Protein AF-A0ABD5BC38-F1 (afdb_monomer_lite)

Radius of gyration: 17.24 Å; chains: 1; bounding box: 44×21×39 Å

Organism: Serratia marcescens (NCBI:txid615)

Secondary structure (DSSP, 8-state):
--SSSHHHHHHHHTS-S------HHHHHHHHHHH-------------------SS-SSGGG--TT-----

pLDDT: mean 94.33, std 4.18, range [71.44, 97.12]

Sequence (70 aa):
FNDYVLPNEALNNGDLDVNAFQHKPYLDKQMQERGYKLAAVGNTFVYPIAGYSKKITALSQLPDGAQVAV

Structure (mmCIF, N/CA/C/O backbone):
data_AF-A0ABD5BC38-F1
#
_entry.id   AF-A0ABD5BC38-F1
#
loop_
_atom_site.group_PDB
_atom_site.id
_atom_site.type_symbol
_atom_site.label_atom_id
_atom_site.label_alt_id
_atom_site.label_comp_id
_atom_site.label_asym_id
_atom_site.label_entity_id
_atom_site.label_seq_id
_atom_site.pdbx_PDB_ins_code
_atom_site.Cartn_x
_atom_site.Cartn_y
_atom_site.Cartn_z
_atom_site.occupancy
_atom_site.B_iso_or_equiv
_atom_site.auth_seq_id
_atom_site.auth_comp_id
_atom_site.auth_asym_id
_atom_site.auth_atom_id
_atom_site.pdbx_PDB_model_num
ATOM 1 N N . PHE A 1 1 ? 10.258 8.643 1.268 1.00 71.44 1 PHE A N 1
ATOM 2 C CA . PHE A 1 1 ? 8.978 8.965 0.605 1.00 71.44 1 PHE A CA 1
ATOM 3 C C . PHE A 1 1 ? 7.887 9.028 1.659 1.00 71.44 1 PHE A C 1
ATOM 5 O O . PHE A 1 1 ? 7.930 8.210 2.570 1.00 71.44 1 PHE A O 1
ATOM 12 N N . ASN A 1 2 ? 6.965 9.989 1.564 1.00 81.31 2 ASN A N 1
ATOM 13 C CA . ASN A 1 2 ? 5.857 10.150 2.520 1.00 81.31 2 ASN A CA 1
ATOM 14 C C . ASN A 1 2 ? 4.507 9.664 1.949 1.00 81.31 2 ASN A C 1
ATOM 16 O O . ASN A 1 2 ? 3.485 9.795 2.613 1.00 81.31 2 ASN A O 1
ATOM 20 N N . ASP A 1 3 ? 4.505 9.103 0.735 1.00 85.94 3 ASP A N 1
ATOM 21 C CA . ASP A 1 3 ? 3.339 8.546 0.045 1.00 85.94 3 ASP A CA 1
ATOM 22 C C . ASP A 1 3 ? 3.699 7.252 -0.713 1.00 85.94 3 ASP A C 1
ATOM 24 O O . ASP A 1 3 ? 4.862 6.837 -0.760 1.00 85.94 3 ASP A O 1
ATOM 28 N N . TYR A 1 4 ? 2.678 6.616 -1.293 1.00 83.12 4 TYR A N 1
ATOM 29 C CA . TYR A 1 4 ? 2.778 5.335 -1.997 1.00 83.12 4 TYR A CA 1
ATOM 30 C C . TYR A 1 4 ? 2.957 5.438 -3.520 1.00 83.12 4 TYR A C 1
ATOM 32 O O . TYR A 1 4 ? 3.096 4.405 -4.180 1.00 83.12 4 TYR A O 1
ATOM 40 N N . VAL A 1 5 ? 2.938 6.638 -4.101 1.00 83.12 5 VAL A N 1
ATOM 41 C CA . VAL A 1 5 ? 3.047 6.825 -5.558 1.00 83.12 5 VAL A CA 1
ATOM 42 C C . VAL A 1 5 ? 4.509 6.961 -5.965 1.00 83.12 5 VAL A C 1
ATOM 44 O O . VAL A 1 5 ? 4.978 6.256 -6.861 1.00 83.12 5 VAL A O 1
ATOM 47 N N . LEU A 1 6 ? 5.247 7.811 -5.254 1.00 92.19 6 LEU A N 1
ATOM 48 C CA . LEU A 1 6 ? 6.617 8.173 -5.609 1.00 92.19 6 LEU A CA 1
ATOM 49 C C . LEU A 1 6 ? 7.617 7.001 -5.667 1.00 92.19 6 LEU A C 1
ATOM 51 O O . LEU A 1 6 ? 8.473 7.022 -6.551 1.00 92.19 6 LEU A O 1
ATOM 55 N N . PRO A 1 7 ? 7.563 5.963 -4.802 1.00 95.19 7 PRO A N 1
ATOM 56 C CA . PRO A 1 7 ? 8.612 4.942 -4.808 1.00 95.19 7 PRO A CA 1
ATOM 57 C C . PRO A 1 7 ? 8.683 4.108 -6.098 1.00 95.19 7 PRO A C 1
ATOM 59 O O . PRO A 1 7 ? 9.767 3.660 -6.469 1.00 95.19 7 PRO A O 1
ATOM 62 N N . ASN A 1 8 ? 7.550 3.870 -6.774 1.00 96.31 8 ASN A N 1
ATOM 63 C CA . ASN A 1 8 ? 7.532 3.120 -8.038 1.00 96.31 8 ASN A CA 1
ATOM 64 C C . ASN A 1 8 ? 7.978 3.973 -9.223 1.00 96.31 8 ASN A C 1
ATOM 66 O O . ASN A 1 8 ? 8.662 3.462 -10.103 1.00 96.31 8 ASN A O 1
ATOM 70 N N . GLU A 1 9 ? 7.628 5.259 -9.229 1.00 95.44 9 GLU A N 1
ATOM 71 C CA . GLU A 1 9 ? 8.103 6.205 -10.240 1.00 95.44 9 GLU A CA 1
ATOM 72 C C . GLU A 1 9 ? 9.624 6.385 -10.151 1.00 95.44 9 GLU A C 1
ATOM 74 O O . GLU A 1 9 ? 10.314 6.215 -11.150 1.00 95.44 9 GLU A O 1
ATOM 79 N N . ALA A 1 10 ? 10.157 6.609 -8.945 1.00 96.44 10 ALA A N 1
ATOM 80 C CA . ALA A 1 10 ? 11.596 6.735 -8.712 1.00 96.44 10 ALA A CA 1
ATOM 81 C C . ALA A 1 10 ? 12.369 5.465 -9.122 1.00 96.44 10 ALA A C 1
ATOM 83 O O . ALA A 1 10 ? 13.410 5.553 -9.767 1.00 96.44 10 ALA A O 1
ATOM 84 N N . LEU A 1 11 ? 11.837 4.273 -8.816 1.00 96.81 11 LEU A N 1
ATOM 85 C CA . LEU A 1 11 ? 12.424 3.005 -9.270 1.00 96.81 11 LEU A CA 1
ATOM 86 C C . LEU A 1 11 ? 12.372 2.863 -10.799 1.00 96.81 11 LEU A C 1
ATOM 88 O O . LEU A 1 11 ? 13.347 2.449 -11.415 1.00 96.81 11 LEU A O 1
ATOM 92 N N . ASN A 1 12 ? 11.258 3.234 -11.430 1.00 96.62 12 ASN A N 1
ATOM 93 C CA . ASN A 1 12 ? 11.127 3.189 -12.885 1.00 96.62 12 ASN A CA 1
ATOM 94 C C . ASN A 1 12 ? 12.058 4.191 -13.597 1.00 96.62 12 ASN A C 1
ATOM 96 O O . ASN A 1 12 ? 12.540 3.897 -14.689 1.00 96.62 12 ASN A O 1
ATOM 100 N N . ASN A 1 13 ? 12.321 5.348 -12.986 1.00 96.25 13 ASN A N 1
ATOM 101 C CA . ASN A 1 13 ? 13.228 6.373 -13.510 1.00 96.25 13 ASN A CA 1
ATOM 102 C C . ASN A 1 13 ? 14.714 6.037 -13.292 1.00 96.25 13 ASN A C 1
ATOM 104 O O . ASN A 1 13 ? 15.573 6.696 -13.874 1.00 96.25 13 ASN A O 1
ATOM 108 N N . GLY A 1 14 ? 15.019 5.010 -12.491 1.00 96.69 14 GLY A N 1
ATOM 109 C CA . GLY A 1 14 ? 16.387 4.624 -12.142 1.00 96.69 14 GLY A CA 1
ATOM 110 C C . GLY A 1 14 ? 16.995 5.426 -10.988 1.00 96.69 14 GLY A C 1
ATOM 111 O O . GLY A 1 14 ? 18.190 5.311 -10.740 1.00 96.69 14 GLY A O 1
ATOM 112 N N . ASP A 1 15 ? 16.190 6.210 -10.264 1.00 97.12 15 ASP A N 1
ATOM 113 C CA . ASP A 1 15 ? 16.625 6.937 -9.061 1.00 97.12 15 ASP A CA 1
ATOM 114 C C . ASP A 1 15 ? 16.784 6.003 -7.846 1.00 97.12 15 ASP A C 1
ATOM 116 O O . ASP A 1 15 ? 17.425 6.352 -6.854 1.00 97.12 15 ASP A O 1
ATOM 120 N N . LEU A 1 16 ? 16.169 4.817 -7.907 1.00 96.69 16 LEU A N 1
ATOM 121 C CA . LEU A 1 16 ? 16.300 3.742 -6.928 1.00 96.69 16 LEU A CA 1
ATOM 122 C C . LEU A 1 16 ? 16.673 2.445 -7.638 1.00 96.69 16 LEU A C 1
ATOM 124 O O . LEU A 1 16 ? 16.146 2.160 -8.707 1.00 96.69 16 LEU A O 1
ATOM 128 N N . ASP A 1 17 ? 17.472 1.610 -6.977 1.00 97.00 17 ASP A N 1
ATOM 129 C CA . ASP A 1 17 ? 17.731 0.243 -7.442 1.00 97.00 17 ASP A CA 1
ATOM 130 C C . ASP A 1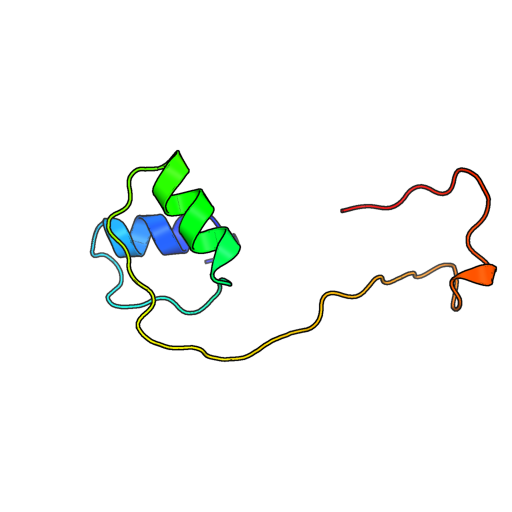 17 ? 16.627 -0.733 -7.000 1.00 97.00 17 ASP A C 1
ATOM 132 O O . ASP A 1 17 ? 16.266 -1.661 -7.723 1.00 97.00 17 ASP A O 1
ATOM 136 N N . VAL A 1 18 ? 16.088 -0.538 -5.787 1.00 96.19 18 VAL A N 1
ATOM 137 C CA . VAL A 1 18 ? 15.052 -1.382 -5.165 1.00 96.19 18 VAL A CA 1
ATOM 138 C C . VAL A 1 18 ? 14.178 -0.539 -4.227 1.00 96.19 18 VAL A C 1
ATOM 140 O O . VAL A 1 18 ? 14.672 0.348 -3.531 1.00 96.19 18 VAL A O 1
ATOM 143 N N . ASN A 1 19 ? 12.879 -0.851 -4.146 1.00 96.25 19 ASN A N 1
ATOM 144 C CA . ASN A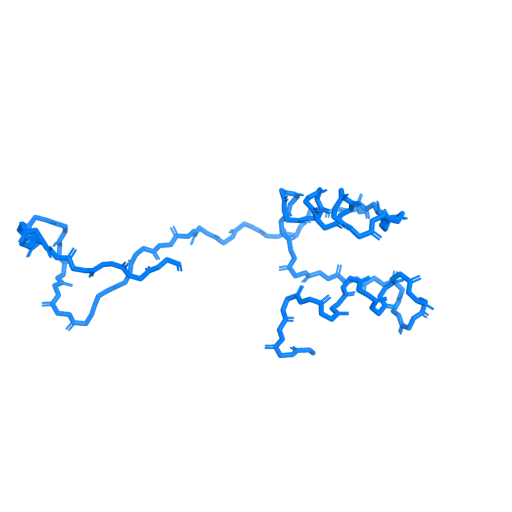 1 19 ? 11.982 -0.363 -3.092 1.00 96.25 19 ASN A CA 1
ATOM 145 C C . ASN A 1 19 ? 11.289 -1.537 -2.364 1.00 96.25 19 ASN A C 1
ATOM 147 O O . ASN A 1 19 ? 11.151 -2.625 -2.920 1.00 96.25 19 ASN A O 1
ATOM 151 N N . ALA A 1 20 ? 10.865 -1.330 -1.111 1.00 95.19 20 ALA A N 1
ATOM 152 C CA . ALA A 1 20 ? 10.241 -2.366 -0.280 1.00 95.19 20 ALA A CA 1
ATOM 153 C C . ALA A 1 20 ? 9.119 -1.781 0.598 1.00 95.19 20 ALA A C 1
ATOM 155 O O . ALA A 1 20 ? 9.307 -1.542 1.788 1.00 95.19 20 ALA A O 1
ATOM 156 N N . PHE A 1 21 ? 7.953 -1.512 0.002 1.00 94.25 21 PHE A N 1
ATOM 157 C CA . PHE A 1 21 ? 6.828 -0.870 0.708 1.00 94.25 21 PHE A CA 1
ATOM 158 C C . PHE A 1 21 ? 5.439 -1.431 0.364 1.00 94.25 21 PHE A C 1
ATOM 160 O O . PHE A 1 21 ? 4.470 -1.135 1.057 1.00 94.25 21 PHE A O 1
ATOM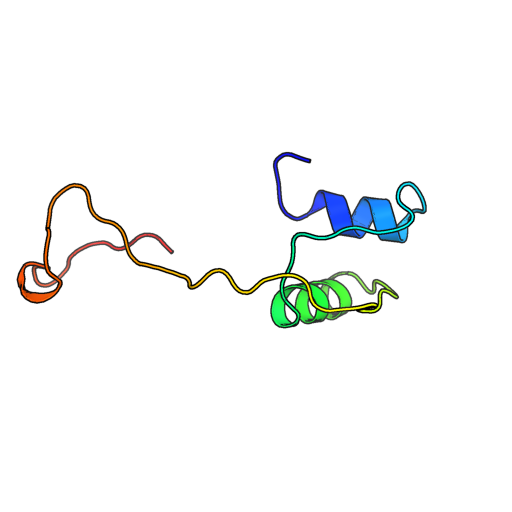 167 N N . GLN A 1 22 ? 5.324 -2.192 -0.725 1.00 94.25 22 GLN A N 1
ATOM 168 C CA . GLN A 1 22 ? 4.052 -2.537 -1.360 1.00 94.25 22 GLN A CA 1
ATOM 169 C C . GLN A 1 22 ? 3.789 -4.042 -1.345 1.00 94.25 22 GLN A C 1
ATOM 171 O O . GLN A 1 22 ? 4.714 -4.852 -1.316 1.00 94.25 22 GLN A O 1
ATOM 176 N N . HIS A 1 23 ? 2.515 -4.415 -1.448 1.00 95.44 23 HIS A N 1
ATOM 177 C CA . HIS A 1 23 ? 2.089 -5.789 -1.705 1.00 95.44 23 HIS A CA 1
ATOM 178 C C . HIS A 1 23 ? 1.846 -6.031 -3.204 1.00 95.44 23 HIS A C 1
ATOM 180 O O . HIS A 1 23 ? 1.565 -5.103 -3.967 1.00 95.44 23 HIS A O 1
ATOM 186 N N . LYS A 1 24 ? 1.868 -7.301 -3.626 1.00 94.94 24 LYS A N 1
ATOM 187 C CA . LYS A 1 24 ? 1.747 -7.705 -5.038 1.00 94.94 24 LYS A CA 1
ATOM 188 C C . LYS A 1 24 ? 0.537 -7.102 -5.779 1.00 94.94 24 LYS A C 1
ATOM 190 O O . LYS A 1 24 ? 0.757 -6.555 -6.855 1.00 94.94 24 LYS A O 1
ATOM 195 N N . PRO A 1 25 ? -0.691 -7.073 -5.215 1.00 95.94 25 PRO A N 1
ATOM 196 C CA . PRO A 1 25 ? -1.827 -6.457 -5.908 1.00 95.94 25 PRO A CA 1
ATOM 197 C C . PRO A 1 25 ? -1.650 -4.966 -6.232 1.00 95.94 25 PRO A C 1
ATOM 199 O O . PRO A 1 25 ? -2.169 -4.487 -7.235 1.00 95.94 25 PRO A O 1
ATOM 202 N N . TYR A 1 26 ? -0.914 -4.223 -5.395 1.00 95.75 26 TYR A N 1
ATOM 203 C CA . TYR A 1 26 ? -0.670 -2.799 -5.620 1.00 95.75 26 TYR A CA 1
ATOM 204 C C . TYR A 1 26 ? 0.340 -2.605 -6.749 1.00 95.75 26 TYR A C 1
ATOM 206 O O . TYR A 1 26 ? 0.101 -1.799 -7.645 1.00 95.75 26 TYR A O 1
ATOM 214 N N . LEU A 1 27 ? 1.421 -3.395 -6.746 1.00 96.56 27 LEU A N 1
ATOM 215 C CA . LEU A 1 27 ? 2.406 -3.398 -7.826 1.00 96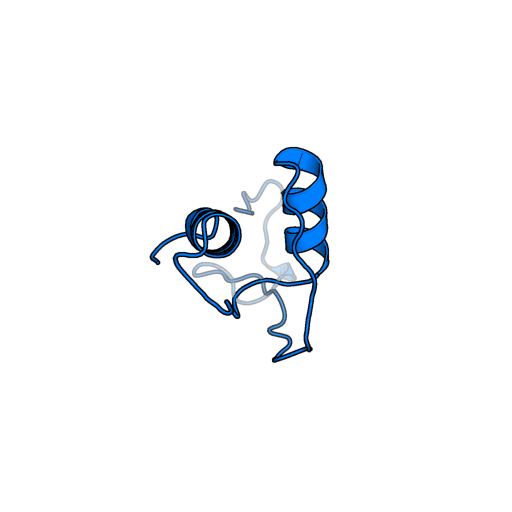.56 27 LEU A CA 1
ATOM 216 C C . LEU A 1 27 ? 1.750 -3.727 -9.174 1.00 96.56 27 LEU A C 1
ATOM 218 O O . LEU A 1 27 ? 1.962 -3.005 -10.142 1.00 96.56 27 LEU A O 1
ATOM 222 N N . ASP A 1 28 ? 0.907 -4.761 -9.225 1.00 96.62 28 ASP A N 1
ATOM 223 C CA . ASP A 1 28 ? 0.200 -5.165 -10.449 1.00 96.62 28 ASP A CA 1
ATOM 224 C C . ASP A 1 28 ? -0.690 -4.050 -10.994 1.00 96.62 28 ASP A C 1
ATOM 226 O O . ASP A 1 28 ? -0.638 -3.735 -12.185 1.00 96.62 28 ASP A O 1
ATOM 230 N N . LYS A 1 29 ? -1.451 -3.398 -10.110 1.00 96.75 29 LYS A N 1
ATOM 231 C CA . LYS A 1 29 ? -2.284 -2.253 -10.476 1.00 96.75 29 LYS A CA 1
ATOM 232 C C . LYS A 1 29 ? -1.442 -1.084 -10.995 1.00 96.75 29 LYS A C 1
ATOM 234 O O . LYS A 1 29 ? -1.775 -0.510 -12.025 1.00 96.75 29 LYS A O 1
ATOM 239 N N . GLN A 1 30 ? -0.337 -0.749 -10.327 1.00 95.88 30 GLN A N 1
ATOM 240 C CA . GLN A 1 30 ? 0.557 0.328 -10.765 1.00 95.88 30 GLN A CA 1
ATOM 241 C C . GLN A 1 30 ? 1.193 0.032 -12.127 1.00 95.88 30 GLN A C 1
ATOM 243 O O . GLN A 1 30 ? 1.251 0.922 -12.973 1.00 95.88 30 GLN A O 1
ATOM 248 N N . MET A 1 31 ? 1.616 -1.209 -12.377 1.00 95.81 31 MET A N 1
ATOM 249 C CA . MET A 1 31 ? 2.118 -1.616 -13.693 1.00 95.81 31 MET A CA 1
ATOM 250 C C . MET A 1 31 ? 1.034 -1.502 -14.771 1.00 95.81 31 MET A C 1
ATOM 252 O O . MET A 1 31 ? 1.314 -0.989 -15.852 1.00 95.81 31 MET A O 1
ATOM 256 N N . GLN A 1 32 ? -0.205 -1.908 -14.473 1.00 96.88 32 GLN A N 1
ATOM 257 C CA . GLN A 1 32 ? -1.334 -1.786 -15.400 1.00 96.88 32 GLN A CA 1
ATOM 258 C C . GLN A 1 32 ? -1.688 -0.320 -15.709 1.00 96.88 32 GLN A C 1
ATOM 260 O O . GLN A 1 32 ? -1.938 0.018 -16.862 1.00 96.88 32 GLN A O 1
ATOM 265 N N . GLU A 1 33 ? -1.719 0.549 -14.697 1.00 96.38 33 GLU A N 1
ATOM 266 C CA . GLU A 1 33 ? -2.147 1.949 -14.839 1.00 96.38 33 GLU A CA 1
ATOM 267 C C . GLU A 1 33 ? -1.057 2.865 -15.407 1.00 96.38 33 GLU A C 1
ATOM 269 O O . GLU A 1 33 ? -1.370 3.851 -16.074 1.00 96.38 33 GLU A O 1
ATOM 274 N N . ARG A 1 34 ? 0.219 2.579 -15.122 1.00 95.75 34 ARG A N 1
ATOM 275 C CA . ARG A 1 34 ? 1.351 3.458 -15.467 1.00 95.75 34 ARG A CA 1
ATOM 276 C C . ARG A 1 34 ? 2.291 2.881 -16.524 1.00 95.75 34 ARG A C 1
ATOM 278 O O . ARG A 1 34 ? 3.161 3.596 -17.007 1.00 95.75 34 ARG A O 1
ATOM 285 N N . GLY A 1 35 ? 2.136 1.609 -16.893 1.00 95.88 35 GLY A N 1
ATOM 286 C CA . GLY A 1 35 ? 2.996 0.947 -17.878 1.00 95.88 35 GLY A CA 1
ATOM 287 C C . GLY A 1 35 ? 4.412 0.647 -17.376 1.00 95.88 35 GLY A C 1
ATOM 288 O O . GLY A 1 35 ? 5.315 0.434 -18.185 1.00 95.88 35 GLY A O 1
ATOM 289 N N . TYR A 1 36 ? 4.621 0.641 -16.056 1.00 96.38 36 TYR A N 1
ATOM 290 C CA . TYR A 1 36 ? 5.917 0.333 -15.458 1.00 96.38 36 TYR A CA 1
ATOM 291 C C . TYR A 1 36 ? 6.356 -1.104 -15.761 1.00 96.38 36 TYR A C 1
ATOM 293 O O . TYR A 1 36 ? 5.548 -2.034 -15.741 1.00 96.38 36 TYR A O 1
ATOM 301 N N . LYS A 1 37 ? 7.660 -1.295 -15.982 1.00 95.81 37 LYS A N 1
ATOM 302 C CA . LYS A 1 37 ? 8.282 -2.609 -16.226 1.00 95.81 37 LYS A CA 1
ATOM 303 C C . LYS A 1 37 ? 9.039 -3.094 -14.992 1.00 95.81 37 LYS A C 1
ATOM 305 O O . LYS A 1 37 ? 10.239 -3.342 -15.042 1.00 95.81 37 LYS A O 1
ATOM 310 N N . LEU A 1 38 ? 8.329 -3.172 -13.873 1.00 96.81 38 LEU A N 1
ATOM 311 C CA . LEU A 1 38 ? 8.887 -3.577 -12.585 1.00 96.81 38 LEU A CA 1
ATOM 312 C C . LEU A 1 38 ? 8.606 -5.057 -12.315 1.00 96.81 38 LEU A C 1
ATOM 314 O O . LEU A 1 38 ? 7.716 -5.660 -12.908 1.00 96.81 38 LEU A O 1
ATOM 318 N N . ALA A 1 39 ? 9.368 -5.653 -11.405 1.00 96.31 39 ALA A N 1
ATOM 319 C CA . ALA A 1 39 ? 9.162 -7.030 -10.980 1.00 96.31 39 ALA A CA 1
ATOM 320 C C . ALA A 1 39 ? 9.396 -7.164 -9.475 1.00 96.31 39 ALA A C 1
ATOM 322 O O . ALA A 1 39 ? 10.238 -6.479 -8.897 1.00 96.31 39 ALA A O 1
ATOM 323 N N . ALA A 1 40 ? 8.657 -8.073 -8.841 1.00 96.44 40 ALA A N 1
ATOM 324 C CA . ALA A 1 40 ? 8.924 -8.451 -7.462 1.00 96.44 40 ALA A CA 1
ATOM 325 C C . ALA A 1 40 ? 10.155 -9.368 -7.416 1.00 96.44 40 ALA A C 1
ATOM 327 O O . ALA A 1 40 ? 10.157 -10.431 -8.035 1.00 96.44 40 ALA A O 1
ATOM 328 N N . VAL A 1 41 ? 11.179 -8.964 -6.664 1.00 96.31 41 VAL A N 1
ATOM 329 C CA . VAL A 1 41 ? 12.416 -9.746 -6.476 1.00 96.31 41 VAL A CA 1
ATOM 330 C C . VAL A 1 41 ? 12.369 -10.657 -5.245 1.00 96.31 41 VAL A C 1
ATOM 332 O O . VAL A 1 41 ? 13.165 -11.583 -5.127 1.00 96.31 41 VAL A O 1
ATOM 335 N N . GLY A 1 42 ? 11.428 -10.418 -4.328 1.00 95.94 42 GLY A N 1
ATOM 336 C CA . GLY A 1 42 ? 11.246 -11.207 -3.114 1.00 95.94 42 GLY A CA 1
ATOM 337 C C . GLY A 1 42 ? 10.103 -10.685 -2.245 1.00 95.94 42 GLY A C 1
ATOM 338 O O . GLY A 1 42 ? 9.627 -9.565 -2.429 1.00 95.94 42 GLY A O 1
ATOM 339 N N . ASN A 1 43 ? 9.672 -11.511 -1.291 1.00 95.44 43 ASN A N 1
ATOM 340 C CA . ASN A 1 43 ? 8.690 -11.135 -0.275 1.00 95.44 43 ASN A CA 1
ATOM 341 C C . ASN A 1 43 ? 9.404 -10.652 0.992 1.00 95.44 43 ASN A C 1
ATOM 343 O O . A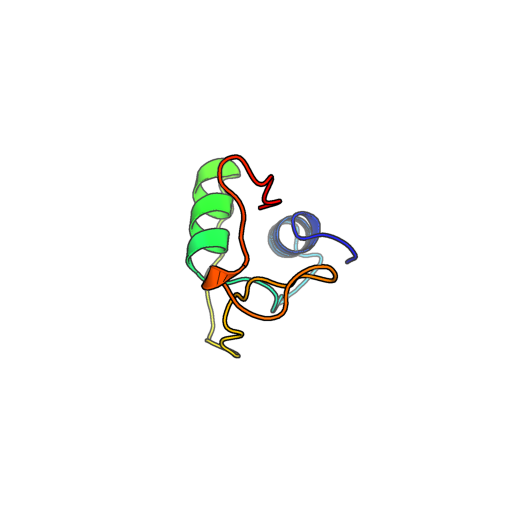SN A 1 43 ? 10.460 -11.173 1.342 1.00 95.44 43 ASN A O 1
ATOM 347 N N . THR A 1 44 ? 8.802 -9.692 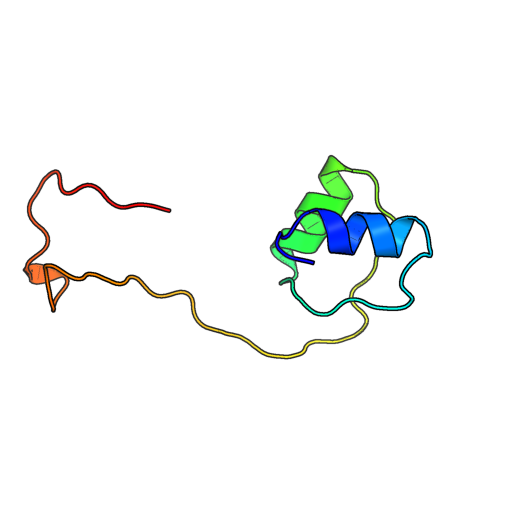1.694 1.00 94.75 44 THR A N 1
ATOM 348 C CA . THR A 1 44 ? 9.317 -9.171 2.968 1.00 94.75 44 THR A CA 1
ATOM 349 C C . THR A 1 44 ? 8.450 -9.640 4.135 1.00 94.75 44 THR A C 1
ATOM 351 O O . THR A 1 44 ? 8.687 -10.708 4.694 1.00 94.75 44 THR A O 1
ATOM 354 N N . PHE A 1 45 ? 7.412 -8.877 4.475 1.00 93.50 45 PHE A N 1
ATOM 355 C CA . PHE A 1 45 ? 6.535 -9.114 5.616 1.00 93.50 45 PHE A CA 1
ATOM 356 C C . PHE A 1 45 ? 5.071 -8.954 5.213 1.00 93.50 45 PHE A C 1
ATOM 358 O O . PHE A 1 45 ? 4.739 -8.200 4.298 1.00 93.50 45 PHE A O 1
ATOM 365 N N . VAL A 1 46 ? 4.187 -9.636 5.937 1.00 91.81 46 VAL A N 1
ATOM 366 C CA . VAL A 1 46 ? 2.742 -9.429 5.843 1.00 91.81 46 VAL A CA 1
ATOM 367 C C . VAL A 1 46 ? 2.289 -8.714 7.107 1.00 91.81 46 VAL A C 1
ATOM 369 O O . VAL A 1 46 ? 2.410 -9.257 8.203 1.00 91.81 46 VAL A O 1
ATOM 372 N N . TYR A 1 47 ? 1.754 -7.508 6.942 1.00 89.69 47 TYR A N 1
ATOM 373 C CA . TYR A 1 47 ? 1.102 -6.753 8.009 1.00 89.69 47 TYR A CA 1
ATOM 374 C C . TYR A 1 47 ? -0.413 -6.848 7.803 1.00 89.69 47 TYR A C 1
ATOM 376 O O . TYR A 1 47 ? -0.915 -6.303 6.817 1.00 89.69 47 TYR A O 1
ATOM 384 N N . PRO A 1 48 ? -1.152 -7.565 8.667 1.00 92.94 48 PRO A N 1
ATOM 385 C CA . PRO A 1 48 ? -2.598 -7.680 8.530 1.00 92.94 48 PRO A CA 1
ATOM 386 C C . PRO A 1 48 ? -3.275 -6.307 8.589 1.00 92.94 48 PRO A C 1
ATOM 388 O O . PRO A 1 48 ? -3.007 -5.517 9.493 1.00 92.94 48 PRO A O 1
ATOM 391 N N . ILE A 1 49 ? -4.176 -6.037 7.642 1.00 93.88 49 ILE A N 1
ATOM 392 C CA . ILE A 1 49 ? -5.052 -4.863 7.702 1.00 93.88 49 ILE A CA 1
ATOM 393 C C . ILE A 1 49 ? -6.038 -5.064 8.854 1.00 93.88 49 ILE A C 1
ATOM 395 O O . ILE A 1 49 ? -6.626 -6.137 9.000 1.00 93.88 49 ILE A O 1
ATOM 399 N N . ALA A 1 50 ? -6.228 -4.024 9.660 1.00 94.12 50 ALA A N 1
ATOM 400 C CA . ALA A 1 50 ? -7.126 -4.042 10.804 1.00 94.12 50 ALA A CA 1
ATOM 401 C C . ALA A 1 50 ? -7.999 -2.785 10.836 1.00 94.12 50 ALA A C 1
ATOM 403 O O . ALA A 1 50 ? -7.574 -1.696 10.451 1.00 94.12 50 ALA A O 1
ATOM 404 N N . GLY A 1 51 ? -9.227 -2.949 11.326 1.00 93.75 51 GLY A N 1
ATOM 405 C CA . GLY A 1 51 ? -10.084 -1.829 11.694 1.00 93.75 51 GLY A CA 1
ATOM 406 C C . GLY A 1 51 ? -9.695 -1.298 13.070 1.00 93.75 51 GLY A C 1
ATOM 407 O O . GLY A 1 51 ? -9.440 -2.071 13.992 1.00 93.75 51 GLY A O 1
ATOM 408 N N . TYR A 1 52 ? -9.688 0.023 13.221 1.00 95.00 52 TYR A N 1
ATOM 409 C CA . TYR A 1 52 ? -9.407 0.692 14.487 1.00 95.00 52 TYR A CA 1
ATOM 410 C C . TYR A 1 52 ? -10.544 1.648 14.824 1.00 95.00 52 TYR A C 1
ATOM 412 O O . TYR A 1 52 ? -11.120 2.287 13.944 1.00 95.00 52 TYR A O 1
ATOM 420 N N . SER A 1 53 ? -10.853 1.784 16.110 1.00 96.00 53 SER A N 1
ATOM 421 C CA . SER A 1 53 ? -11.826 2.762 16.581 1.00 96.00 53 SER A CA 1
ATOM 422 C C . SER A 1 53 ? -11.371 3.382 17.891 1.00 96.00 53 SER A C 1
ATOM 424 O O . SER A 1 53 ? -10.836 2.709 18.765 1.00 96.00 53 SER A O 1
ATOM 426 N N . LYS A 1 54 ? -11.613 4.689 18.027 1.00 96.00 54 LYS A N 1
ATOM 427 C CA . LYS A 1 54 ? -11.479 5.412 19.300 1.00 96.00 54 LYS A CA 1
ATOM 428 C C . LYS A 1 54 ? -12.786 5.431 20.104 1.00 96.00 54 LYS A C 1
ATOM 430 O O . LYS A 1 54 ? -12.790 5.937 21.219 1.00 96.00 54 LYS A O 1
ATOM 435 N N . LYS A 1 55 ? -13.899 4.961 19.521 1.00 95.81 55 LYS A N 1
ATOM 436 C CA . LYS A 1 55 ? -15.259 5.085 20.084 1.00 95.81 55 LYS A CA 1
ATOM 437 C C . LYS A 1 55 ? -15.846 3.757 20.554 1.00 95.81 55 LYS A C 1
ATOM 439 O O . LYS A 1 55 ? -16.636 3.752 21.487 1.00 95.81 55 LYS A O 1
ATOM 444 N N . ILE A 1 56 ? -15.484 2.662 19.892 1.00 96.19 56 ILE A N 1
ATOM 445 C CA . ILE A 1 56 ? -15.979 1.317 20.190 1.00 96.19 56 ILE A CA 1
ATOM 446 C C . ILE A 1 56 ? -14.801 0.370 20.380 1.00 96.19 56 ILE A C 1
ATOM 448 O O . ILE A 1 56 ? -13.745 0.565 19.779 1.00 96.19 56 ILE A O 1
ATOM 452 N N . THR A 1 57 ? -14.989 -0.655 21.199 1.00 96.06 57 THR A N 1
ATOM 453 C CA . THR A 1 57 ? -13.977 -1.682 21.485 1.00 96.06 57 THR A CA 1
ATOM 454 C C . THR A 1 57 ? -14.332 -3.040 20.888 1.00 96.06 57 THR A C 1
ATOM 456 O O . THR A 1 57 ? -13.470 -3.911 20.807 1.00 96.06 57 THR A O 1
ATOM 459 N N . ALA A 1 58 ? -15.576 -3.223 20.435 1.00 95.44 58 ALA A N 1
ATOM 460 C CA . ALA A 1 58 ? -16.043 -4.442 19.784 1.00 95.44 58 ALA A CA 1
ATOM 461 C C . ALA A 1 58 ? -16.938 -4.121 18.581 1.00 95.44 58 ALA A C 1
ATOM 463 O O . ALA A 1 58 ? -17.683 -3.144 18.598 1.00 95.44 58 ALA A O 1
ATOM 464 N N . LEU A 1 59 ? -16.913 -4.983 17.558 1.00 93.12 59 LEU A N 1
ATOM 465 C CA . LEU A 1 59 ? -17.735 -4.815 16.351 1.00 93.12 59 LEU A CA 1
ATOM 466 C C . LEU A 1 59 ? -19.241 -4.805 16.647 1.00 93.12 59 LEU A C 1
ATOM 468 O O . LEU A 1 59 ? -19.982 -4.108 15.968 1.00 93.12 59 LEU A O 1
ATOM 472 N N . SER A 1 60 ? -19.691 -5.513 17.687 1.00 95.94 60 SER A N 1
ATOM 473 C CA . SER A 1 60 ? -21.097 -5.528 18.119 1.00 95.94 60 SER A CA 1
ATOM 474 C C . SER A 1 60 ? -21.612 -4.174 18.616 1.00 95.94 60 SER A C 1
ATOM 476 O O . SER A 1 60 ? -22.816 -3.998 18.764 1.00 95.94 60 SER A O 1
ATOM 478 N N . GLN A 1 61 ? -20.718 -3.223 18.890 1.00 96.69 61 GLN A N 1
ATOM 479 C CA . GLN A 1 61 ? -21.066 -1.862 19.294 1.00 96.69 61 GLN A CA 1
ATOM 480 C C . GLN A 1 61 ? -21.182 -0.909 18.098 1.00 96.69 61 GLN A C 1
ATOM 482 O O . GLN A 1 61 ? -21.446 0.276 18.300 1.00 96.69 61 GLN A O 1
ATOM 487 N N . LEU A 1 62 ? -20.934 -1.380 16.870 1.00 95.62 62 LEU A N 1
ATOM 488 C CA . LEU A 1 62 ? -21.054 -0.561 15.670 1.00 95.62 62 LEU A CA 1
ATOM 489 C C . LEU A 1 62 ? -22.546 -0.301 15.390 1.00 95.62 62 LEU A C 1
ATOM 491 O O . LEU A 1 62 ? -23.271 -1.257 15.117 1.00 95.62 62 LEU A O 1
ATOM 495 N N . PRO A 1 63 ? -23.027 0.952 15.477 1.00 95.00 63 PRO A N 1
ATOM 496 C CA . PRO A 1 63 ? -24.433 1.243 15.242 1.00 95.00 63 PRO A CA 1
ATOM 497 C C . PRO A 1 63 ? -24.773 1.152 13.753 1.00 95.00 63 PRO A C 1
ATOM 499 O O . PRO A 1 63 ? -23.926 1.400 12.889 1.00 95.00 63 PRO A O 1
ATOM 502 N N . ASP A 1 64 ? -26.039 0.878 13.457 1.00 96.25 64 ASP A N 1
ATOM 503 C CA . ASP A 1 64 ? -26.548 0.941 12.091 1.00 96.25 64 ASP A CA 1
ATOM 504 C C . ASP A 1 64 ? -26.327 2.340 11.499 1.00 96.25 64 ASP A C 1
ATOM 506 O O . ASP A 1 64 ? -26.557 3.365 12.145 1.00 96.25 64 ASP A O 1
ATOM 510 N N . GLY A 1 65 ? -25.839 2.384 10.259 1.00 95.00 65 GLY A N 1
ATOM 511 C CA . GLY A 1 65 ? -25.495 3.636 9.581 1.00 95.00 65 GLY A CA 1
ATOM 512 C C . GLY A 1 65 ? -24.177 4.276 10.036 1.00 95.00 65 GLY A C 1
ATOM 513 O O . GLY A 1 65 ? -23.905 5.421 9.667 1.00 95.00 65 GLY A O 1
ATOM 514 N N . ALA A 1 66 ? -23.341 3.575 10.812 1.00 94.62 66 ALA A N 1
ATOM 515 C CA . ALA A 1 66 ? -22.007 4.059 11.157 1.00 94.62 66 ALA A CA 1
ATOM 516 C C . ALA A 1 66 ? -21.146 4.333 9.911 1.00 94.62 66 ALA A C 1
ATOM 518 O O . ALA A 1 66 ? -21.098 3.544 8.970 1.00 94.62 66 ALA A O 1
ATOM 519 N N . GLN A 1 67 ? -20.406 5.443 9.941 1.00 93.81 67 GLN A N 1
ATOM 520 C CA . GLN A 1 67 ? -19.423 5.776 8.913 1.00 93.81 67 GLN A CA 1
ATOM 521 C C . GLN A 1 67 ? -18.087 5.075 9.187 1.00 93.81 67 GLN A C 1
ATOM 523 O O . GLN A 1 67 ? -17.569 5.129 10.305 1.00 93.81 67 GLN A O 1
ATOM 528 N N . VAL A 1 68 ? -17.512 4.472 8.144 1.00 94.12 68 VAL A N 1
ATOM 529 C CA . VAL A 1 68 ? -16.205 3.800 8.158 1.00 94.12 68 VAL A CA 1
ATOM 530 C C . VAL A 1 68 ? -15.322 4.439 7.086 1.00 94.12 68 VAL A C 1
ATOM 532 O O . VAL A 1 68 ? -15.745 4.566 5.941 1.00 94.12 68 VAL A O 1
ATOM 535 N N . ALA A 1 69 ? -14.112 4.856 7.461 1.00 94.75 69 ALA A N 1
ATOM 536 C CA . ALA A 1 69 ? -13.098 5.314 6.510 1.00 94.75 69 ALA A CA 1
ATOM 537 C C . ALA A 1 69 ? -12.310 4.110 5.966 1.00 94.75 69 ALA A C 1
ATOM 539 O O . ALA A 1 69 ? -11.985 3.207 6.742 1.00 94.75 69 ALA A O 1
ATOM 540 N N . VAL A 1 70 ? -12.014 4.112 4.662 1.00 91.25 70 VAL A N 1
ATOM 541 C CA . VAL A 1 70 ? -11.286 3.055 3.935 1.00 91.25 70 VAL A CA 1
ATOM 542 C C . VAL A 1 70 ? -10.207 3.635 3.035 1.00 91.25 70 VAL A C 1
ATOM 544 O O . VAL A 1 70 ? -10.391 4.786 2.577 1.00 91.25 70 VAL A O 1
#

InterPro domains:
  IPR004872 Lipoprotein NlpA family [PF03180] (1-70)
  IPR004872 Lipoprotein NlpA family [PTHR30429] (1-70)

Foldseek 3Di:
DPDDLPVQVCCQVVVDVDDDDDDPVVVVVCCVVPVGPDDDPDDDDDDDDDDDDPPDDDPVPQDPPDDDDD